Protein AF-A0A353G787-F1 (afdb_monomer)

Foldseek 3Di:
DDDDDCPQLLNCVLVVNDDLVVSCVVVVHDHSVVSVVVNVVVVGHHDDDDPVVVVVVVVVCVVVVD

Nearest PDB structures (foldseek):
  1zlj-assembly2_C  TM=5.319E-01  e=5.044E+00  Mycobacterium tuberculosis

Mean predicted aligned error: 4.4 Å

Structure (mmCIF, N/CA/C/O backbone):
data_AF-A0A353G787-F1
#
_entry.id   AF-A0A353G787-F1
#
loop_
_atom_site.group_PDB
_atom_site.id
_atom_site.type_symbol
_atom_site.label_atom_id
_atom_site.label_alt_id
_a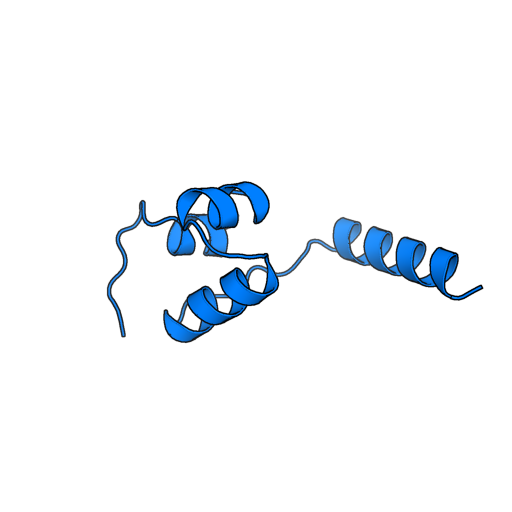tom_site.label_comp_id
_atom_site.label_asym_id
_atom_site.label_entity_id
_atom_site.label_seq_id
_atom_site.pdbx_PDB_ins_code
_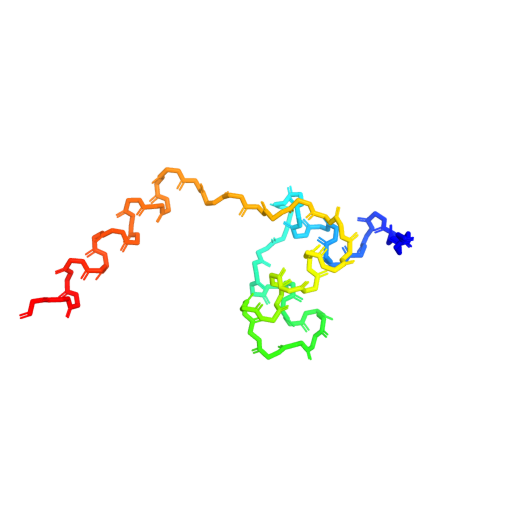atom_site.Cartn_x
_atom_site.Cartn_y
_atom_site.Cartn_z
_atom_site.occupancy
_atom_site.B_iso_or_equiv
_atom_site.auth_seq_id
_atom_site.auth_comp_id
_atom_site.auth_asym_id
_atom_site.auth_atom_id
_atom_site.pdbx_PDB_model_num
ATOM 1 N N . MET A 1 1 ? -19.274 -5.175 6.757 1.00 58.16 1 MET A N 1
ATOM 2 C CA . MET A 1 1 ? -18.572 -3.982 6.240 1.00 58.16 1 MET A CA 1
ATOM 3 C C . MET A 1 1 ? -18.271 -3.069 7.414 1.00 58.16 1 MET A C 1
ATOM 5 O O . MET A 1 1 ? 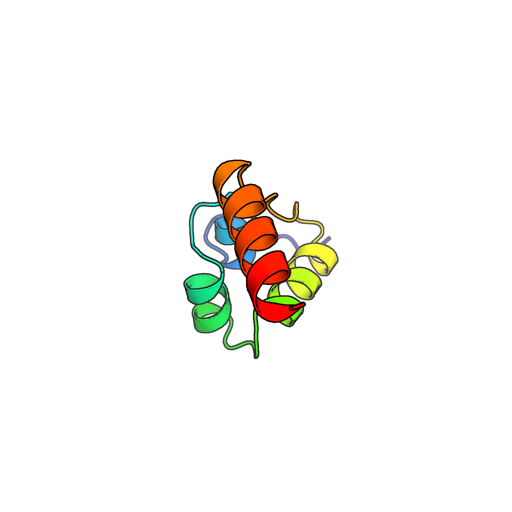-19.208 -2.670 8.096 1.00 58.16 1 MET A O 1
ATOM 9 N N . ILE A 1 2 ? -16.995 -2.812 7.701 1.00 69.50 2 ILE A N 1
ATOM 10 C CA . ILE A 1 2 ? -16.589 -1.896 8.774 1.00 69.50 2 ILE A CA 1
ATOM 11 C C . ILE A 1 2 ? -16.807 -0.470 8.255 1.00 69.50 2 ILE A C 1
ATOM 13 O O . ILE A 1 2 ? -16.247 -0.102 7.228 1.00 69.50 2 ILE A O 1
ATOM 17 N N . GLN A 1 3 ? -17.646 0.320 8.925 1.00 78.50 3 GLN A N 1
ATOM 18 C CA . GLN A 1 3 ? -17.831 1.733 8.587 1.00 78.50 3 GLN A CA 1
ATOM 19 C C . GLN A 1 3 ? -16.658 2.528 9.169 1.00 78.50 3 GLN A C 1
ATOM 21 O O . GLN A 1 3 ? -16.609 2.789 10.370 1.00 78.50 3 GLN A O 1
ATOM 26 N N . LEU A 1 4 ? -15.683 2.854 8.321 1.00 88.00 4 LEU A N 1
ATOM 27 C CA . LEU A 1 4 ? -14.552 3.707 8.678 1.00 88.00 4 LEU A CA 1
ATOM 28 C C . LEU A 1 4 ? -14.933 5.179 8.500 1.00 88.00 4 LEU A C 1
ATOM 30 O O . LEU A 1 4 ? -15.644 5.533 7.562 1.00 88.00 4 LEU A O 1
ATOM 34 N N . SER A 1 5 ? -14.443 6.046 9.388 1.00 93.38 5 SER A N 1
ATOM 35 C CA . SER A 1 5 ? -14.632 7.489 9.236 1.00 93.38 5 SER A CA 1
ATOM 36 C C . SER A 1 5 ? -13.917 8.014 7.985 1.00 93.38 5 SER A C 1
ATOM 38 O O . SER A 1 5 ? -12.944 7.428 7.502 1.00 93.38 5 SER A O 1
ATOM 40 N N . ASP A 1 6 ? -14.367 9.167 7.485 1.00 92.94 6 ASP A N 1
ATOM 41 C CA . ASP A 1 6 ? -13.758 9.828 6.321 1.00 92.94 6 ASP A CA 1
ATOM 42 C C . ASP A 1 6 ? -12.287 10.212 6.575 1.00 92.94 6 ASP A C 1
ATOM 44 O O . ASP A 1 6 ? -11.446 10.183 5.684 1.00 92.94 6 ASP A O 1
ATOM 48 N N . THR A 1 7 ? -11.962 10.481 7.841 1.00 95.25 7 THR A N 1
ATOM 49 C CA . THR A 1 7 ? -10.619 10.812 8.329 1.00 95.25 7 THR A CA 1
ATOM 50 C C . THR A 1 7 ? -9.769 9.592 8.684 1.00 95.25 7 THR A C 1
ATOM 52 O O . THR A 1 7 ? -8.617 9.750 9.091 1.00 95.25 7 THR A O 1
ATOM 55 N N . HIS A 1 8 ? -10.311 8.374 8.579 1.00 97.19 8 HIS A N 1
ATOM 56 C CA . HIS A 1 8 ? -9.562 7.171 8.920 1.00 97.19 8 HIS A CA 1
ATOM 57 C C . HIS A 1 8 ? -8.385 6.986 7.942 1.00 97.19 8 HIS A C 1
ATOM 59 O O . HIS A 1 8 ? -8.588 7.112 6.732 1.00 97.19 8 HIS A O 1
ATOM 65 N N . PRO A 1 9 ? -7.168 6.625 8.401 1.00 97.38 9 PRO A N 1
ATOM 66 C CA . PRO A 1 9 ? -5.999 6.531 7.522 1.00 97.38 9 PRO A CA 1
ATOM 67 C C . PRO A 1 9 ? -6.180 5.592 6.320 1.00 97.38 9 PRO A C 1
ATOM 69 O O . PRO A 1 9 ? -5.713 5.906 5.231 1.00 97.38 9 PRO A O 1
ATOM 72 N N . LEU A 1 10 ? -6.902 4.473 6.481 1.00 96.88 10 LEU A N 1
ATOM 73 C CA . LEU A 1 10 ? -7.232 3.579 5.357 1.00 96.88 10 LEU A CA 1
ATOM 74 C C . LEU A 1 10 ? -8.105 4.270 4.296 1.00 96.88 10 LEU A C 1
ATOM 76 O O . LEU A 1 10 ? -7.861 4.090 3.105 1.00 96.88 10 LEU A O 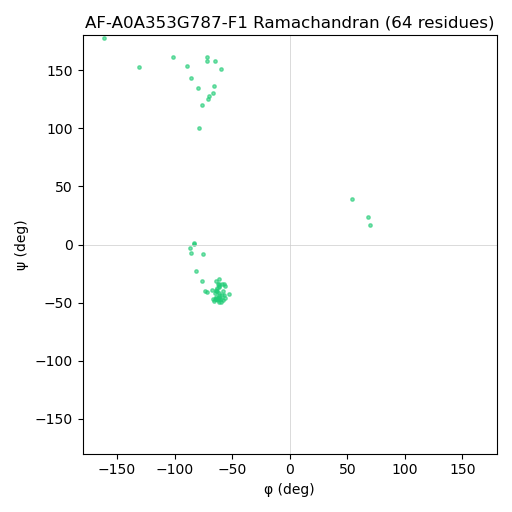1
ATOM 80 N N . THR A 1 11 ? -9.082 5.081 4.716 1.00 96.50 11 THR A N 1
ATOM 81 C CA . THR A 1 11 ? -9.960 5.843 3.814 1.00 96.50 11 THR A CA 1
ATOM 82 C C . THR A 1 11 ? -9.159 6.890 3.049 1.00 96.50 11 THR A C 1
ATOM 84 O O . THR A 1 11 ? -9.238 6.957 1.823 1.00 96.50 11 THR A O 1
ATOM 87 N N . LEU A 1 12 ? -8.332 7.662 3.760 1.00 96.75 12 LEU A N 1
ATOM 88 C CA . LEU A 1 12 ? -7.475 8.689 3.164 1.00 96.75 12 LEU A CA 1
ATOM 89 C C . LEU A 1 12 ? -6.476 8.082 2.169 1.00 96.75 12 LEU A C 1
ATOM 91 O O . LEU A 1 12 ? -6.263 8.628 1.088 1.00 96.75 12 LEU A O 1
ATOM 95 N N . TYR A 1 13 ? -5.885 6.935 2.511 1.00 96.19 13 TYR A N 1
ATOM 96 C CA . TYR A 1 13 ? -4.967 6.217 1.630 1.00 96.19 13 TYR A CA 1
ATOM 97 C C . TYR A 1 13 ? -5.670 5.669 0.381 1.00 96.19 13 TYR A C 1
ATOM 99 O O . TYR A 1 13 ? -5.190 5.880 -0.729 1.00 96.19 13 TYR A O 1
ATOM 107 N N . SER A 1 14 ? -6.829 5.022 0.545 1.00 95.75 14 SER A N 1
ATOM 108 C CA . SER A 1 14 ? -7.632 4.485 -0.565 1.00 95.75 14 SER A CA 1
ATOM 109 C C . SER A 1 14 ? -8.021 5.566 -1.581 1.00 95.75 14 SER A C 1
ATOM 111 O O . SER A 1 14 ? -8.044 5.316 -2.784 1.00 95.75 14 SER A O 1
ATOM 113 N N . ARG A 1 15 ? -8.249 6.797 -1.109 1.00 94.62 15 ARG A N 1
ATOM 114 C CA . ARG A 1 15 ? -8.540 7.976 -1.940 1.00 94.62 15 ARG A CA 1
ATOM 115 C C . ARG A 1 15 ? -7.298 8.675 -2.506 1.00 94.62 15 ARG A C 1
ATOM 117 O O . ARG A 1 15 ? -7.434 9.707 -3.156 1.00 94.62 15 ARG A O 1
ATOM 124 N N . GLY A 1 16 ? -6.096 8.169 -2.230 1.00 93.12 16 GLY A N 1
ATOM 125 C CA . GLY A 1 16 ? -4.836 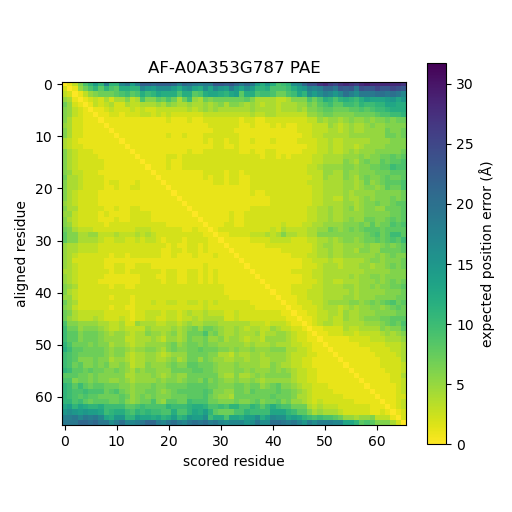8.777 -2.666 1.00 93.12 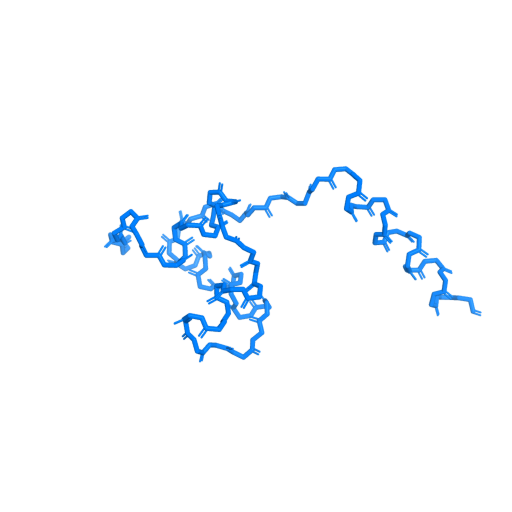16 GLY A CA 1
ATOM 126 C C . GLY A 1 16 ? -4.493 10.102 -1.973 1.00 93.12 16 GLY A C 1
ATOM 127 O O . GLY A 1 16 ? -3.655 10.847 -2.468 1.00 93.12 16 GLY A O 1
ATOM 128 N N . GLN A 1 17 ? -5.127 10.420 -0.840 1.00 95.38 17 GLN A N 1
ATOM 129 C CA . GLN A 1 17 ? -4.922 11.685 -0.117 1.00 95.38 17 GLN A CA 1
ATOM 130 C C . GLN A 1 17 ? -3.675 11.663 0.777 1.00 95.38 17 GLN A C 1
ATOM 132 O O . GLN A 1 17 ? -3.135 12.715 1.110 1.00 95.38 17 GLN A O 1
ATOM 137 N N . ILE A 1 18 ? -3.215 10.474 1.173 1.00 95.56 18 ILE A N 1
ATOM 138 C CA . ILE A 1 18 ? -1.960 10.273 1.906 1.00 95.56 18 ILE A CA 1
ATOM 139 C C . ILE A 1 18 ? -1.138 9.163 1.252 1.00 95.56 18 ILE A C 1
ATOM 141 O O . ILE A 1 18 ? -1.687 8.247 0.640 1.00 95.56 18 ILE A O 1
ATOM 145 N N . SER A 1 19 ? 0.186 9.224 1.403 1.00 94.06 19 SER A N 1
ATOM 146 C CA . SER A 1 19 ? 1.083 8.183 0.894 1.00 94.06 19 SER A CA 1
ATOM 147 C C . SER A 1 19 ? 0.987 6.890 1.713 1.00 94.06 19 SER A C 1
ATOM 149 O O . SER A 1 19 ? 0.554 6.893 2.870 1.00 94.06 19 SER A O 1
ATOM 151 N N . SER A 1 20 ? 1.456 5.778 1.137 1.00 94.56 20 SER A N 1
ATOM 152 C CA . SER A 1 20 ? 1.540 4.492 1.845 1.00 94.56 20 SER A CA 1
ATOM 153 C C . SER A 1 20 ? 2.396 4.591 3.110 1.00 94.56 20 SER A C 1
ATOM 155 O O . SER A 1 20 ? 2.008 4.057 4.142 1.00 94.56 20 SER A O 1
ATOM 157 N N . ALA A 1 21 ? 3.512 5.327 3.069 1.00 96.31 21 ALA A N 1
ATOM 158 C CA . ALA A 1 21 ? 4.387 5.535 4.223 1.00 96.31 21 ALA A CA 1
ATOM 159 C C . ALA A 1 21 ? 3.670 6.251 5.379 1.00 96.31 21 ALA A C 1
ATOM 161 O O . ALA A 1 21 ? 3.786 5.831 6.531 1.00 96.31 21 ALA A O 1
ATOM 162 N N . VAL A 1 22 ? 2.886 7.293 5.073 1.00 97.62 22 VAL A N 1
ATOM 163 C CA . VAL A 1 22 ? 2.087 8.008 6.081 1.00 97.62 22 VAL A CA 1
ATOM 164 C C . VAL A 1 22 ? 1.028 7.080 6.669 1.00 97.62 22 VAL A C 1
ATOM 166 O O . VAL A 1 22 ? 0.918 6.981 7.888 1.00 97.62 22 VAL A O 1
ATOM 169 N N . ALA A 1 23 ? 0.297 6.343 5.829 1.00 97.25 23 ALA A N 1
ATOM 170 C CA . ALA A 1 23 ? -0.732 5.412 6.285 1.00 97.25 23 ALA A CA 1
ATOM 171 C C . ALA A 1 23 ? -0.162 4.286 7.168 1.00 97.25 23 ALA A C 1
ATOM 173 O O . ALA A 1 23 ? -0.707 4.016 8.238 1.00 97.25 23 ALA A O 1
ATOM 174 N N . VAL A 1 24 ? 0.958 3.674 6.762 1.00 98.12 24 VAL A N 1
ATOM 175 C CA . VAL A 1 24 ? 1.667 2.628 7.522 1.00 98.12 24 VAL A CA 1
ATOM 176 C C . VAL A 1 24 ? 2.072 3.139 8.903 1.00 98.12 24 VAL A C 1
ATOM 178 O O . VAL A 1 24 ? 1.796 2.484 9.910 1.00 98.12 24 VAL A O 1
ATOM 181 N N . HIS A 1 25 ? 2.662 4.335 8.962 1.00 98.00 25 HIS A N 1
ATOM 182 C CA . HIS A 1 25 ? 3.068 4.953 10.219 1.00 98.00 25 HIS A CA 1
ATOM 183 C C . HIS A 1 25 ? 1.863 5.285 11.115 1.00 98.00 25 HIS A C 1
ATOM 185 O O . HIS A 1 25 ? 1.858 4.938 12.296 1.00 98.00 25 HIS A O 1
ATOM 191 N N . SER A 1 26 ? 0.812 5.901 10.562 1.00 97.56 26 SER A N 1
ATOM 192 C CA . SER A 1 26 ? -0.405 6.256 11.306 1.00 97.56 26 SER A CA 1
ATOM 193 C C . SER A 1 26 ? -1.136 5.040 11.876 1.00 97.56 26 SER A C 1
ATOM 195 O O . SER A 1 26 ? -1.666 5.113 12.983 1.00 97.56 26 SER A O 1
ATOM 197 N N . LEU A 1 27 ? -1.152 3.924 11.144 1.00 96.50 27 LEU A N 1
ATOM 198 C CA . LEU A 1 27 ? -1.799 2.677 11.562 1.00 96.50 27 LEU A CA 1
ATOM 199 C C . LEU A 1 27 ? -0.897 1.793 12.436 1.00 96.50 27 LEU A C 1
ATOM 201 O O . LEU A 1 27 ? -1.377 0.804 12.982 1.00 96.50 27 LEU A O 1
ATOM 205 N N . LYS A 1 28 ? 0.388 2.148 12.591 1.00 97.25 28 LYS A N 1
ATOM 206 C CA . LYS A 1 28 ? 1.401 1.366 13.323 1.00 97.25 28 LYS A CA 1
ATOM 207 C C . LYS A 1 28 ? 1.514 -0.078 12.823 1.00 97.25 28 LYS A C 1
ATOM 209 O O . LYS A 1 28 ? 1.669 -1.011 13.609 1.00 97.25 28 LYS A O 1
ATOM 214 N N . ILE A 1 29 ? 1.426 -0.255 11.509 1.00 97.00 29 ILE A N 1
ATOM 215 C CA . ILE A 1 29 ? 1.539 -1.560 10.846 1.00 97.00 29 ILE A CA 1
ATOM 216 C C . ILE A 1 29 ? 2.932 -1.730 10.245 1.00 97.00 29 ILE A C 1
ATOM 218 O O . ILE A 1 29 ? 3.671 -0.764 10.081 1.00 97.00 29 ILE A O 1
ATOM 222 N N . ARG A 1 30 ? 3.310 -2.977 9.950 1.00 94.50 30 ARG A N 1
ATOM 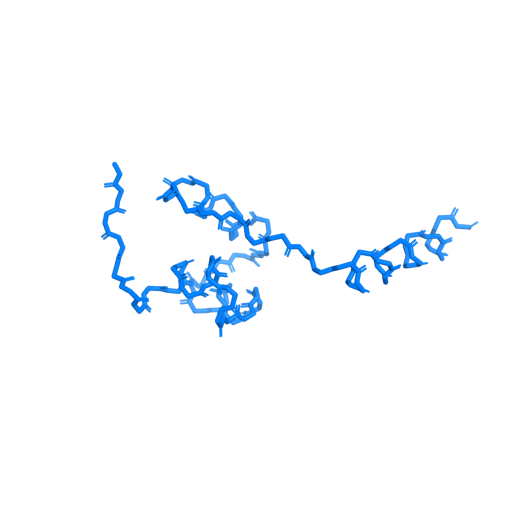223 C CA . ARG A 1 30 ? 4.690 -3.320 9.584 1.00 94.50 30 ARG A CA 1
ATOM 224 C C . ARG A 1 30 ? 5.140 -2.666 8.281 1.00 94.50 30 ARG A C 1
ATOM 226 O O . ARG A 1 30 ? 6.254 -2.163 8.198 1.00 94.50 30 ARG A O 1
ATOM 233 N N . ASP A 1 31 ? 4.307 -2.747 7.251 1.00 95.75 31 ASP A N 1
ATOM 234 C CA . ASP A 1 31 ? 4.706 -2.408 5.892 1.00 95.75 31 ASP A CA 1
ATOM 235 C C . ASP A 1 31 ? 3.504 -2.148 4.976 1.00 95.75 31 ASP A C 1
ATOM 237 O O . ASP A 1 31 ? 2.333 -2.267 5.349 1.00 95.75 31 ASP A O 1
ATOM 241 N N . HIS A 1 32 ? 3.829 -1.796 3.734 1.00 93.94 32 HIS A N 1
ATOM 242 C CA . HIS A 1 32 ? 2.860 -1.569 2.677 1.00 93.94 32 HIS A CA 1
ATOM 243 C C . HIS A 1 32 ? 2.035 -2.821 2.328 1.00 93.94 32 HIS A C 1
ATOM 245 O O . HIS A 1 32 ? 0.852 -2.691 2.032 1.00 93.94 32 HIS A O 1
ATOM 251 N N . ALA A 1 33 ? 2.600 -4.030 2.408 1.00 95.06 33 ALA A N 1
ATOM 252 C CA . ALA A 1 33 ? 1.839 -5.250 2.129 1.00 95.06 33 ALA A CA 1
ATOM 253 C C . ALA A 1 33 ? 0.723 -5.450 3.166 1.00 95.06 33 ALA A C 1
ATOM 255 O O . ALA A 1 33 ? -0.419 -5.730 2.813 1.00 95.06 33 ALA A O 1
ATOM 256 N N . SER A 1 34 ? 1.037 -5.201 4.438 1.00 97.00 34 SER A N 1
ATOM 257 C CA . SER A 1 34 ? 0.061 -5.191 5.528 1.00 97.00 34 SER A CA 1
ATOM 258 C C . SER A 1 34 ? -1.029 -4.148 5.271 1.00 97.00 34 SER A C 1
ATOM 260 O O . SER A 1 34 ? -2.209 -4.449 5.421 1.00 97.00 34 SER A O 1
ATOM 262 N N . LEU A 1 35 ? -0.655 -2.942 4.820 1.00 96.81 35 LEU A N 1
ATOM 263 C CA . LEU A 1 35 ? -1.613 -1.884 4.469 1.00 96.81 35 LEU A CA 1
ATOM 264 C C . LEU A 1 35 ? -2.629 -2.357 3.421 1.00 96.81 35 LEU A C 1
ATOM 266 O O . LEU A 1 35 ? -3.823 -2.128 3.594 1.00 96.81 35 LEU A O 1
ATOM 270 N N . LEU A 1 36 ? -2.170 -3.030 2.362 1.00 95.44 36 LEU A N 1
ATOM 271 C CA . LEU A 1 36 ? -3.039 -3.525 1.291 1.00 95.44 36 LEU A CA 1
ATOM 272 C C . LEU A 1 36 ? -4.046 -4.573 1.785 1.00 95.44 36 LEU A C 1
ATOM 274 O O . LEU A 1 36 ? -5.200 -4.542 1.361 1.00 95.44 36 LEU A O 1
ATOM 278 N N . VAL A 1 37 ? -3.643 -5.441 2.719 1.00 95.19 37 VAL A N 1
ATOM 279 C CA . VAL A 1 37 ? -4.555 -6.401 3.364 1.00 95.19 37 VAL A CA 1
ATOM 280 C C . VAL A 1 37 ? -5.656 -5.663 4.127 1.00 95.19 37 VAL A C 1
ATOM 282 O O . VAL A 1 37 ? -6.831 -5.912 3.882 1.00 95.19 37 VAL A O 1
ATOM 285 N N . TYR A 1 38 ? -5.300 -4.685 4.969 1.00 95.50 38 TYR A N 1
ATOM 286 C CA . TYR A 1 38 ? -6.290 -3.909 5.730 1.00 95.50 38 TYR A CA 1
ATOM 287 C C . TYR A 1 38 ? -7.263 -3.123 4.839 1.00 95.50 38 TYR A C 1
ATOM 289 O O . TYR A 1 38 ? -8.437 -2.993 5.180 1.00 95.50 38 TYR A O 1
ATOM 297 N N . VAL A 1 39 ? -6.796 -2.593 3.705 1.00 95.38 39 VAL A N 1
ATOM 298 C CA . VAL A 1 39 ? -7.656 -1.924 2.712 1.00 95.38 39 VAL A CA 1
ATOM 299 C C . VAL A 1 39 ? -8.660 -2.917 2.115 1.00 95.38 39 VAL A C 1
ATOM 301 O O . VAL A 1 39 ? -9.850 -2.607 2.052 1.00 95.38 39 VAL A O 1
ATOM 304 N N . GLY A 1 40 ? -8.201 -4.117 1.741 1.00 94.19 40 GLY A N 1
ATOM 305 C CA . GLY A 1 40 ? -9.056 -5.189 1.226 1.00 94.19 40 GLY A CA 1
ATOM 306 C C . GLY A 1 40 ? -10.092 -5.669 2.245 1.00 94.19 4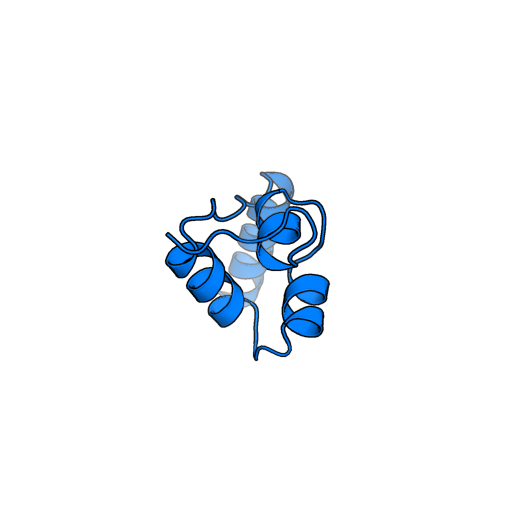0 GLY A C 1
ATOM 307 O O . GLY A 1 40 ? -11.280 -5.718 1.929 1.00 94.19 40 GLY A O 1
ATOM 308 N N . ASP A 1 41 ? -9.673 -5.927 3.486 1.00 94.94 41 ASP A N 1
ATOM 309 C CA . ASP A 1 41 ? -10.559 -6.342 4.584 1.00 94.94 41 ASP A CA 1
ATOM 310 C C . ASP A 1 41 ? -11.619 -5.277 4.912 1.00 94.94 41 ASP A C 1
ATOM 312 O O . ASP A 1 41 ? -12.761 -5.593 5.261 1.00 94.94 41 ASP A O 1
ATOM 316 N N . ALA A 1 42 ? -11.266 -3.996 4.766 1.00 94.69 42 ALA A N 1
ATOM 317 C CA . ALA A 1 42 ? -12.190 -2.878 4.929 1.00 94.69 42 ALA A CA 1
ATOM 318 C C . ALA A 1 42 ? -13.163 -2.706 3.745 1.00 94.69 42 ALA A C 1
ATOM 320 O O . ALA A 1 42 ? -14.093 -1.903 3.839 1.00 94.69 42 ALA A O 1
ATOM 321 N N . GLY A 1 43 ? -12.981 -3.444 2.644 1.00 95.00 43 GLY A N 1
ATOM 322 C CA . GLY A 1 43 ? -13.768 -3.295 1.419 1.00 95.00 43 GLY A CA 1
ATOM 323 C C . GLY A 1 43 ? -13.507 -1.975 0.689 1.00 95.00 43 GLY A C 1
ATOM 324 O O . GLY A 1 43 ? -14.379 -1.489 -0.031 1.00 95.00 43 GLY A O 1
ATOM 325 N N . LEU A 1 44 ? -12.339 -1.370 0.910 1.00 94.75 44 LEU A N 1
ATOM 326 C CA . LEU A 1 44 ? -11.920 -0.132 0.265 1.00 94.75 44 LEU A CA 1
ATOM 327 C C . LEU A 1 44 ? -11.192 -0.431 -1.049 1.00 94.75 44 LEU A C 1
ATOM 329 O O . LEU A 1 44 ? -10.576 -1.482 -1.220 1.00 94.75 44 LEU A O 1
ATOM 333 N N . GLN A 1 45 ? -11.232 0.519 -1.983 1.00 93.56 45 GLN A N 1
ATOM 334 C CA . GLN A 1 45 ? -10.506 0.380 -3.240 1.00 93.56 45 GLN A CA 1
ATOM 335 C C . GLN A 1 45 ? -9.001 0.489 -2.984 1.00 93.56 45 GLN A C 1
ATOM 337 O O . GLN A 1 45 ? -8.530 1.459 -2.384 1.00 93.56 45 GLN A O 1
ATOM 342 N N . ILE A 1 46 ? -8.240 -0.487 -3.471 1.00 92.00 46 ILE A N 1
ATOM 343 C CA . ILE A 1 46 ? -6.782 -0.402 -3.481 1.00 92.00 46 ILE A CA 1
ATOM 344 C C . ILE A 1 46 ? -6.377 0.648 -4.525 1.00 92.00 46 ILE A C 1
ATOM 346 O O . ILE A 1 46 ? -6.805 0.543 -5.678 1.00 92.00 46 ILE A O 1
ATOM 350 N N . PRO A 1 47 ? -5.587 1.670 -4.152 1.00 88.19 47 PRO A N 1
ATOM 351 C CA . PRO A 1 47 ? -5.168 2.690 -5.099 1.00 88.19 47 PRO A CA 1
ATOM 352 C C . PRO A 1 47 ? -4.244 2.079 -6.156 1.00 88.19 47 PRO A C 1
ATOM 354 O O . PRO A 1 47 ? -3.281 1.379 -5.834 1.00 88.19 47 PRO A O 1
ATOM 357 N N . MET A 1 48 ? -4.547 2.359 -7.422 1.00 87.12 48 MET A N 1
ATOM 358 C CA . MET A 1 48 ? -3.711 1.956 -8.548 1.00 87.12 48 MET A CA 1
ATOM 359 C C . MET A 1 48 ? -2.537 2.939 -8.681 1.00 87.12 48 MET A C 1
ATOM 361 O O . MET A 1 48 ? -2.765 4.152 -8.606 1.00 87.12 48 MET A O 1
ATOM 365 N N . PRO A 1 49 ? -1.294 2.466 -8.879 1.00 84.69 49 PRO A N 1
ATOM 366 C CA . PRO A 1 49 ? -0.173 3.346 -9.198 1.00 84.69 49 PRO A CA 1
ATOM 367 C C . PRO A 1 49 ? -0.434 4.114 -10.502 1.00 84.69 49 PRO A C 1
ATOM 369 O O . PRO A 1 49 ? -1.126 3.615 -11.388 1.00 84.69 49 PRO A O 1
ATOM 372 N N . SER A 1 50 ? 0.133 5.314 -10.635 1.00 87.94 50 SER A N 1
ATOM 373 C CA . SER A 1 50 ? 0.091 6.053 -11.902 1.00 87.94 50 SER A CA 1
ATOM 374 C C . SER A 1 50 ? 0.999 5.405 -12.949 1.00 87.94 50 SER A C 1
ATOM 376 O O . SER A 1 50 ? 1.974 4.743 -12.592 1.00 87.94 50 SER A O 1
ATOM 378 N N . ASP A 1 51 ? 0.741 5.660 -14.234 1.00 93.00 51 ASP A N 1
ATOM 379 C CA . ASP A 1 51 ? 1.564 5.139 -15.338 1.00 93.00 51 ASP A CA 1
ATOM 380 C C . ASP A 1 51 ? 3.055 5.469 -15.152 1.00 93.00 51 ASP A C 1
ATOM 382 O O . ASP A 1 51 ? 3.911 4.598 -15.263 1.00 93.00 51 ASP A O 1
ATOM 386 N N . ALA A 1 52 ? 3.372 6.696 -14.727 1.00 91.31 52 ALA A N 1
ATOM 387 C CA . ALA A 1 52 ? 4.748 7.112 -14.449 1.00 91.31 52 ALA A CA 1
ATOM 388 C C . ALA A 1 52 ? 5.401 6.345 -13.279 1.00 91.31 52 ALA A C 1
ATOM 390 O O . ALA A 1 52 ? 6.621 6.170 -13.243 1.00 91.31 52 ALA A O 1
ATOM 391 N N . GLU A 1 53 ? 4.612 5.921 -12.288 1.00 87.38 53 GLU A N 1
ATOM 392 C CA . GLU A 1 53 ? 5.093 5.089 -11.182 1.00 87.38 53 GLU A CA 1
ATOM 393 C C . GLU A 1 53 ? 5.338 3.652 -11.659 1.00 87.38 53 GL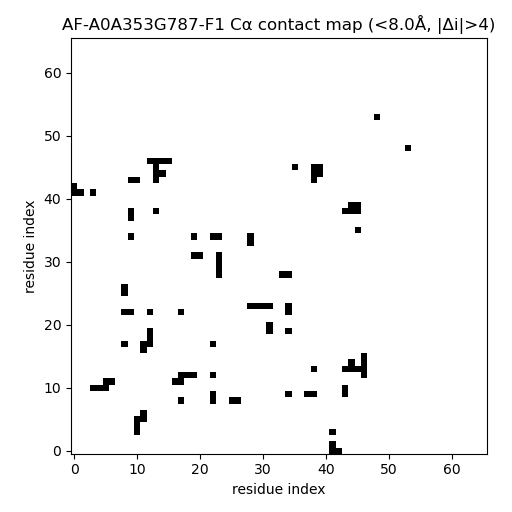U A C 1
ATOM 395 O O . GLU A 1 53 ? 6.350 3.050 -11.298 1.00 87.38 53 GLU A O 1
ATOM 400 N N . ILE A 1 54 ? 4.445 3.128 -12.506 1.00 92.38 54 ILE A N 1
ATOM 401 C CA . ILE A 1 54 ? 4.579 1.814 -13.146 1.00 92.38 54 ILE A CA 1
ATOM 402 C C . ILE A 1 54 ? 5.853 1.781 -13.994 1.00 92.38 54 ILE A C 1
ATOM 404 O O . ILE A 1 54 ? 6.680 0.890 -13.805 1.00 92.38 54 ILE A O 1
ATOM 408 N N . ASP A 1 55 ? 6.073 2.782 -14.846 1.00 95.56 55 ASP A N 1
ATOM 409 C CA . ASP A 1 55 ? 7.272 2.884 -15.684 1.00 95.56 55 ASP A CA 1
ATOM 410 C C . ASP A 1 55 ? 8.555 2.887 -14.842 1.00 95.56 55 ASP A C 1
ATOM 412 O O . ASP A 1 55 ? 9.513 2.166 -15.138 1.00 95.56 55 ASP A O 1
ATOM 416 N N . ARG A 1 56 ? 8.568 3.632 -13.728 1.00 93.56 56 ARG A N 1
ATOM 417 C CA . ARG A 1 56 ? 9.716 3.660 -12.809 1.00 93.56 56 ARG A CA 1
ATOM 418 C C . ARG A 1 56 ? 9.968 2.297 -12.161 1.00 93.56 56 ARG A C 1
ATOM 420 O O . ARG A 1 56 ? 11.126 1.905 -11.990 1.00 93.56 56 ARG A O 1
ATOM 427 N N . GLN A 1 57 ? 8.912 1.567 -11.800 1.00 91.06 57 GLN A N 1
ATOM 428 C CA . GLN A 1 57 ? 9.033 0.215 -11.249 1.00 91.06 57 GLN A CA 1
ATOM 429 C C . GLN A 1 57 ? 9.556 -0.777 -12.295 1.00 91.06 57 GLN A C 1
ATOM 431 O O . GLN A 1 57 ? 10.419 -1.594 -11.970 1.00 91.06 57 GLN A O 1
ATOM 436 N N . VAL A 1 58 ? 9.112 -0.668 -13.551 1.00 95.31 58 VAL A N 1
ATOM 437 C CA . VAL A 1 58 ? 9.613 -1.481 -14.671 1.00 95.31 58 VAL A CA 1
ATOM 438 C C . VAL A 1 58 ? 11.109 -1.248 -14.895 1.00 95.31 58 VAL A C 1
ATOM 440 O O . VAL A 1 58 ? 11.872 -2.212 -14.983 1.00 95.31 58 VAL A O 1
ATOM 443 N N . GLU A 1 59 ? 11.559 0.008 -14.930 1.00 95.75 59 GLU A N 1
ATOM 444 C CA . GLU A 1 59 ? 12.984 0.341 -15.075 1.00 95.75 59 GLU A CA 1
ATOM 445 C C . GLU A 1 59 ? 13.826 -0.151 -13.887 1.00 95.75 59 GLU A C 1
ATOM 447 O O . GLU A 1 59 ? 14.918 -0.703 -14.066 1.00 95.75 59 GLU A O 1
ATOM 452 N N . SER A 1 60 ? 13.294 -0.026 -12.667 1.00 93.69 60 SER A N 1
ATOM 453 C CA . SER A 1 60 ? 13.946 -0.548 -11.458 1.00 93.69 60 SER A CA 1
ATOM 454 C C . SER A 1 60 ? 14.118 -2.067 -11.536 1.00 93.69 60 SER A C 1
ATOM 456 O O . SER A 1 60 ? 15.211 -2.581 -11.299 1.00 93.69 60 SER A O 1
ATOM 458 N N . PHE A 1 61 ? 13.069 -2.789 -11.941 1.00 94.00 61 PHE A N 1
ATOM 459 C CA . PHE A 1 61 ? 13.115 -4.238 -12.126 1.00 94.00 61 PHE A CA 1
ATOM 460 C C . PHE A 1 61 ? 14.162 -4.647 -13.173 1.00 94.00 61 PHE A C 1
ATOM 462 O O . PHE A 1 61 ? 14.989 -5.519 -12.909 1.00 94.00 61 PHE A O 1
ATOM 469 N N . ARG A 1 62 ? 14.186 -3.976 -14.334 1.00 95.06 62 ARG A N 1
ATOM 470 C CA . ARG A 1 62 ? 15.174 -4.223 -15.404 1.00 95.06 62 ARG A CA 1
ATOM 471 C C . ARG A 1 62 ? 16.618 -4.032 -14.942 1.00 95.06 62 ARG A C 1
ATOM 473 O O . ARG A 1 62 ? 17.501 -4.734 -15.425 1.00 95.06 62 ARG A O 1
ATOM 480 N N . THR A 1 63 ? 16.855 -3.086 -14.035 1.00 94.81 63 THR A N 1
ATOM 481 C CA . THR A 1 63 ? 18.186 -2.808 -13.480 1.00 94.81 63 THR A CA 1
ATOM 482 C C . THR A 1 63 ? 18.645 -3.906 -12.520 1.00 94.81 63 THR A C 1
ATOM 484 O O . THR A 1 63 ? 19.805 -4.295 -12.563 1.00 94.81 63 THR A O 1
ATOM 487 N N . ILE A 1 64 ? 17.742 -4.414 -11.675 1.00 95.31 64 ILE A N 1
ATOM 488 C CA . ILE A 1 64 ? 18.048 -5.441 -10.663 1.00 95.31 64 ILE A CA 1
ATOM 489 C C . ILE A 1 64 ? 18.200 -6.835 -11.290 1.00 95.31 64 ILE A C 1
ATOM 491 O O . ILE A 1 64 ? 18.947 -7.659 -10.776 1.00 95.31 64 ILE A O 1
ATOM 495 N N . TRP A 1 65 ? 17.481 -7.115 -12.379 1.00 89.62 65 TRP A N 1
ATOM 496 C CA . TRP A 1 65 ? 17.449 -8.438 -13.014 1.00 89.62 65 TRP A CA 1
ATOM 497 C C . TRP A 1 65 ? 18.619 -8.713 -13.988 1.00 89.62 65 TRP A C 1
ATOM 499 O O . TRP A 1 65 ? 18.664 -9.779 -14.601 1.00 89.62 65 TRP A O 1
ATOM 509 N N . ARG A 1 66 ? 19.552 -7.770 -14.170 1.00 65.00 66 ARG A N 1
ATOM 510 C CA . ARG A 1 66 ? 20.795 -7.992 -14.936 1.00 65.00 66 ARG A CA 1
ATOM 511 C C . ARG A 1 66 ? 21.875 -8.634 -14.080 1.00 65.00 66 ARG A C 1
ATOM 513 O O . ARG A 1 66 ? 22.593 -9.486 -14.645 1.00 65.00 66 ARG A O 1
#

Sequence (66 aa):
MIQLSDTHPLTLYSRGQISSAVAVHSLKIRDHASLLVYVGDAGLQIPMPSDAEIDRQVESFRTIWR

Radius of gyration: 13.77 Å; Cα contacts (8 Å, |Δi|>4): 53; chains: 1; bounding box: 39×20×29 Å

Secondary structure (DSSP, 8-state):
-----TTSHHHHHHTTSS-HHHHHHHHT-S-HHHHHHHHHHTTPPPPPPPHHHHHHHHHHHHHHT-

pLDDT: mean 92.72, std 7.17, range [58.16, 98.12]

Solvent-accessible surface area (backbone atoms only — not comparable to full-atom values): 4001 Å² total; per-residue (Å²): 131,65,89,70,53,81,84,33,52,64,50,31,32,38,70,65,76,42,52,65,70,56,35,24,60,78,68,72,49,93,38,66,70,58,47,53,50,55,29,52,77,47,73,45,61,78,66,76,78,51,70,74,53,49,53,52,50,53,54,50,49,59,64,70,74,108